Protein AF-A0A238Z8Q0-F1 (afdb_monomer_lite)

Sequence (84 aa):
MPYPPRPQLRPLPVFAGTARTGTVPSQRLQAQLEAFVLAEYAAGRSLRQIAELIDRSPTAVRRVLDKHGVPRRAVGAPRQANHT

pLDDT: mean 78.35, std 13.82, range [42.56, 92.19]

InterPro domains:
  IPR045745 Helix-turn-helix domain, Actinobacteria-type [PF19575] (31-79)

Radius of gyration: 13.98 Å; chains: 1; bounding box: 29×33×35 Å

Structure (mmCIF, N/CA/C/O backbone):
data_AF-A0A238Z8Q0-F1
#
_entry.id   AF-A0A238Z8Q0-F1
#
loop_
_atom_site.group_PDB
_atom_site.id
_atom_site.type_symbol
_atom_site.label_atom_id
_atom_site.label_alt_id
_atom_site.label_comp_id
_atom_site.label_asym_id
_atom_site.label_entity_id
_atom_site.label_seq_id
_atom_site.pdbx_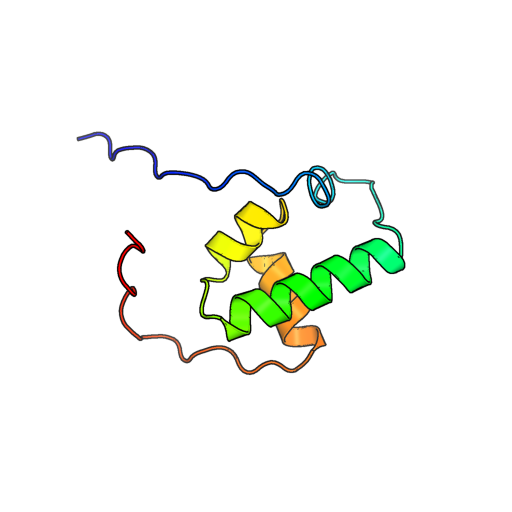PDB_ins_code
_atom_site.Cartn_x
_atom_site.Cartn_y
_atom_site.Cartn_z
_atom_site.occupancy
_atom_site.B_iso_or_equiv
_atom_site.auth_seq_id
_atom_site.auth_comp_id
_atom_site.auth_asym_id
_atom_site.auth_atom_id
_atom_site.pdbx_PDB_model_num
ATOM 1 N N . MET A 1 1 ? 20.543 -22.144 15.805 1.00 76.62 1 MET A N 1
ATOM 2 C CA . MET A 1 1 ? 19.526 -22.573 14.819 1.00 76.62 1 MET A CA 1
ATOM 3 C C . MET A 1 1 ? 19.387 -21.497 13.752 1.00 76.62 1 MET A C 1
ATOM 5 O O . MET A 1 1 ? 19.122 -20.360 14.131 1.00 76.62 1 MET A O 1
ATOM 9 N N . PRO A 1 2 ? 19.571 -21.803 12.458 1.00 72.25 2 PRO A N 1
ATOM 10 C CA . PRO A 1 2 ? 19.155 -20.894 11.400 1.00 72.25 2 PRO A CA 1
ATOM 11 C C . PRO A 1 2 ? 17.624 -20.850 11.395 1.00 72.25 2 PRO A C 1
ATOM 13 O O . PRO A 1 2 ? 16.970 -21.890 11.351 1.00 72.25 2 PRO A O 1
ATOM 16 N N . TYR A 1 3 ? 17.046 -19.657 11.514 1.00 55.16 3 TYR A N 1
ATOM 17 C CA . TYR A 1 3 ? 15.603 -19.495 11.361 1.00 55.16 3 TYR A CA 1
ATOM 18 C C . TYR A 1 3 ? 15.218 -19.812 9.912 1.00 55.16 3 TYR A C 1
ATOM 20 O O . TYR A 1 3 ? 15.912 -19.348 9.001 1.00 55.16 3 TYR A O 1
ATOM 28 N N . PRO A 1 4 ? 14.134 -20.573 9.672 1.00 69.88 4 PRO A N 1
ATOM 29 C CA . PRO A 1 4 ? 13.707 -20.865 8.316 1.00 69.88 4 PRO A CA 1
ATOM 30 C C . PRO A 1 4 ? 13.392 -19.553 7.580 1.00 69.88 4 PRO A C 1
ATOM 32 O O . PRO A 1 4 ? 12.766 -18.656 8.164 1.00 69.88 4 PRO A O 1
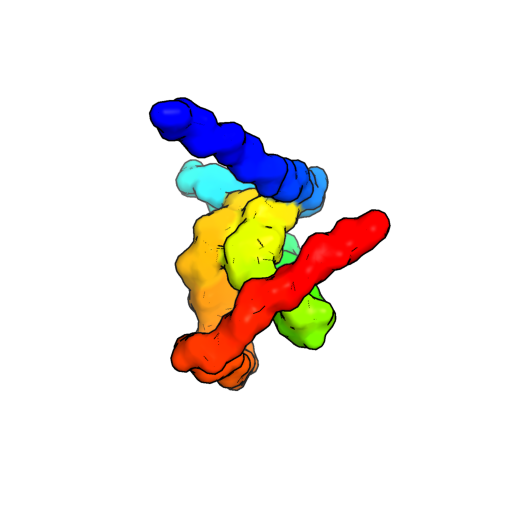ATOM 35 N N . PRO A 1 5 ? 13.820 -19.414 6.312 1.00 66.62 5 PRO A N 1
ATOM 36 C CA . PRO A 1 5 ? 13.458 -18.260 5.507 1.00 66.62 5 PRO A CA 1
ATOM 37 C C . PRO A 1 5 ? 11.933 -18.208 5.391 1.00 66.62 5 PRO A C 1
ATOM 39 O O . PRO A 1 5 ? 11.278 -19.211 5.108 1.00 66.62 5 PRO A O 1
ATOM 42 N N . ARG A 1 6 ? 11.348 -17.038 5.663 1.00 61.69 6 ARG A N 1
ATOM 43 C CA . ARG A 1 6 ? 9.896 -16.870 5.559 1.00 61.69 6 ARG A CA 1
ATOM 44 C C . ARG A 1 6 ? 9.431 -17.035 4.108 1.00 61.69 6 ARG A C 1
ATOM 46 O O . ARG A 1 6 ? 10.145 -16.587 3.209 1.00 61.69 6 ARG A O 1
ATOM 53 N N . PRO A 1 7 ? 8.213 -17.562 3.887 1.00 70.75 7 PRO A N 1
ATOM 54 C CA . PRO A 1 7 ? 7.578 -17.526 2.577 1.00 70.75 7 PRO A CA 1
ATOM 55 C C . PRO A 1 7 ? 7.411 -16.064 2.148 1.00 70.75 7 PRO A C 1
ATOM 57 O O . PRO A 1 7 ? 6.764 -15.291 2.854 1.00 70.75 7 PRO A O 1
ATOM 60 N N . GLN A 1 8 ? 8.028 -15.684 1.032 1.00 70.00 8 GLN A N 1
ATOM 61 C CA . GLN A 1 8 ? 7.805 -14.390 0.385 1.00 70.00 8 GLN A CA 1
ATOM 62 C C . GLN A 1 8 ? 6.655 -14.554 -0.608 1.00 70.00 8 GLN A C 1
ATOM 64 O O . GLN A 1 8 ? 6.635 -15.527 -1.368 1.00 70.00 8 GLN A O 1
ATOM 69 N N . LEU A 1 9 ? 5.693 -13.630 -0.605 1.00 73.81 9 LEU A N 1
ATOM 70 C CA . LEU A 1 9 ? 4.654 -13.621 -1.631 1.00 73.81 9 LEU A CA 1
ATOM 71 C C . LEU A 1 9 ? 5.271 -13.243 -2.981 1.00 73.81 9 LEU A C 1
ATOM 73 O O . LEU A 1 9 ? 6.135 -12.371 -3.062 1.00 73.81 9 LEU A O 1
ATOM 77 N N . ARG A 1 10 ? 4.827 -13.909 -4.052 1.00 76.19 10 ARG A N 1
ATOM 78 C CA . ARG A 1 10 ? 5.233 -13.531 -5.408 1.00 76.19 10 ARG A CA 1
ATOM 79 C C . ARG A 1 10 ? 4.493 -12.250 -5.808 1.00 76.19 10 ARG A C 1
ATOM 81 O O . ARG A 1 10 ? 3.268 -12.219 -5.665 1.00 76.19 10 ARG A O 1
ATOM 88 N N . PRO A 1 11 ? 5.196 -11.226 -6.319 1.00 79.81 11 PRO A N 1
ATOM 89 C CA . PRO A 1 11 ? 4.546 -10.021 -6.802 1.00 79.81 11 PRO A CA 1
ATOM 90 C C . PRO A 1 11 ? 3.616 -10.336 -7.970 1.00 79.81 11 PRO A C 1
ATOM 92 O O . PRO A 1 11 ? 3.878 -11.232 -8.779 1.00 79.81 11 PRO A O 1
ATOM 95 N N . LEU A 1 12 ? 2.522 -9.585 -8.064 1.00 80.19 12 LEU A N 1
ATOM 96 C CA . LEU A 1 12 ? 1.593 -9.713 -9.176 1.00 80.19 12 LEU A CA 1
ATOM 97 C C . LEU A 1 12 ? 2.279 -9.249 -10.472 1.00 80.19 12 LEU A C 1
ATOM 99 O O . LEU A 1 12 ? 2.930 -8.200 -10.461 1.00 80.19 12 LEU A O 1
ATOM 103 N N . PRO A 1 13 ? 2.093 -9.952 -11.608 1.00 78.19 13 PRO A N 1
ATOM 104 C CA . PRO A 1 13 ? 2.758 -9.614 -12.871 1.00 78.19 13 PRO A CA 1
ATOM 105 C C . PRO A 1 13 ? 2.524 -8.167 -13.324 1.00 78.19 13 PRO A C 1
ATOM 107 O O . PRO A 1 13 ? 3.399 -7.560 -13.926 1.00 78.19 13 PRO A O 1
ATOM 110 N N . VAL A 1 14 ? 1.358 -7.601 -12.993 1.00 77.94 14 VAL A N 1
ATOM 111 C CA . VAL A 1 14 ? 0.979 -6.218 -13.325 1.00 77.94 14 VAL A CA 1
ATOM 112 C C . VAL A 1 14 ? 1.782 -5.161 -12.553 1.00 77.94 14 VAL A C 1
ATOM 114 O O . VAL A 1 14 ? 1.940 -4.042 -13.033 1.00 77.94 14 VAL A O 1
ATOM 117 N N . PHE A 1 15 ? 2.314 -5.501 -11.375 1.00 79.75 15 PHE A N 1
ATOM 118 C CA . PHE A 1 15 ? 3.080 -4.585 -10.518 1.00 79.75 15 PHE A CA 1
ATOM 119 C C . PHE A 1 15 ? 4.573 -4.930 -10.441 1.00 79.75 15 PHE A C 1
ATOM 121 O O . PHE A 1 15 ? 5.360 -4.143 -9.905 1.00 79.75 15 PHE A O 1
ATOM 128 N N . ALA A 1 16 ? 4.968 -6.076 -10.995 1.00 76.88 16 ALA A N 1
ATOM 129 C CA . ALA A 1 16 ? 6.348 -6.528 -11.037 1.00 76.88 16 ALA A CA 1
ATOM 130 C C . ALA A 1 16 ? 7.249 -5.506 -11.748 1.00 76.88 16 ALA A C 1
ATOM 132 O O . ALA A 1 16 ? 6.923 -4.986 -12.815 1.00 76.88 16 ALA A O 1
ATOM 133 N N . GLY A 1 17 ? 8.398 -5.198 -11.145 1.00 74.62 17 GLY A N 1
ATOM 134 C CA . GLY A 1 17 ? 9.373 -4.265 -11.700 1.00 74.62 17 GLY A CA 1
ATOM 135 C C . GLY A 1 17 ? 9.018 -2.792 -11.510 1.00 74.62 17 GLY A C 1
ATOM 136 O O . GLY A 1 17 ? 9.826 -1.932 -11.860 1.00 74.62 17 GLY A O 1
ATOM 137 N N . THR A 1 18 ? 7.873 -2.463 -10.901 1.00 73.31 18 THR A N 1
ATOM 138 C CA . THR A 1 18 ? 7.533 -1.061 -10.627 1.00 73.31 18 THR A CA 1
ATOM 139 C C . THR A 1 18 ? 8.485 -0.432 -9.602 1.00 73.31 18 THR A C 1
ATOM 141 O O . THR A 1 18 ? 8.710 0.776 -9.647 1.00 73.31 18 THR A O 1
ATOM 144 N N . ALA A 1 19 ? 9.108 -1.220 -8.714 1.00 69.19 19 ALA A N 1
ATOM 145 C CA . ALA A 1 19 ? 10.160 -0.755 -7.801 1.00 69.19 19 ALA A CA 1
ATOM 146 C C . ALA A 1 19 ? 11.484 -0.379 -8.474 1.00 69.19 19 ALA A C 1
ATOM 148 O O . ALA A 1 19 ? 12.338 0.199 -7.799 1.00 69.19 19 ALA A O 1
ATOM 149 N N . ARG A 1 20 ? 11.697 -0.714 -9.754 1.00 73.56 20 ARG A N 1
ATOM 150 C CA . ARG A 1 20 ? 12.994 -0.510 -10.402 1.00 73.56 20 ARG A CA 1
ATOM 151 C C . ARG A 1 20 ? 13.330 0.983 -10.457 1.00 73.56 20 ARG A C 1
ATOM 153 O O . ARG A 1 20 ? 12.605 1.777 -11.056 1.00 73.56 20 ARG A O 1
ATOM 160 N N . THR A 1 21 ? 14.453 1.358 -9.844 1.00 64.31 21 THR A N 1
ATOM 161 C CA . THR A 1 21 ? 14.990 2.725 -9.872 1.00 64.31 21 THR A CA 1
ATOM 162 C C . THR A 1 21 ? 15.060 3.235 -11.314 1.00 64.31 21 THR A C 1
ATOM 164 O O . THR A 1 21 ? 15.574 2.541 -12.188 1.00 64.31 21 THR A O 1
ATOM 167 N N . GLY A 1 22 ? 14.507 4.424 -11.572 1.00 66.56 22 GLY A N 1
ATOM 168 C CA . GLY A 1 22 ? 14.447 5.029 -12.911 1.00 66.56 22 GLY A CA 1
ATOM 169 C C . GLY A 1 22 ? 13.197 4.691 -13.733 1.00 66.56 22 GLY A C 1
ATOM 170 O O . GLY A 1 22 ? 13.009 5.272 -14.796 1.00 66.56 22 GLY A O 1
ATOM 171 N N . THR A 1 23 ? 12.312 3.810 -13.249 1.00 71.44 23 THR A N 1
ATOM 172 C CA . THR A 1 23 ? 11.017 3.538 -13.898 1.00 71.44 23 THR A CA 1
ATOM 173 C C . THR A 1 23 ? 9.915 4.358 -13.231 1.00 71.44 23 THR A C 1
ATOM 175 O O . THR A 1 23 ? 9.554 4.111 -12.080 1.00 71.44 23 THR A O 1
ATOM 178 N N . VAL A 1 24 ? 9.365 5.342 -13.948 1.00 71.88 24 VAL A N 1
ATOM 179 C CA . VAL A 1 24 ? 8.175 6.079 -13.500 1.00 71.88 24 VAL A CA 1
ATOM 180 C C . VAL A 1 24 ? 6.939 5.294 -13.951 1.00 71.88 24 VAL A C 1
ATOM 182 O O . VAL A 1 24 ? 6.738 5.141 -15.157 1.00 71.88 24 VAL A O 1
ATOM 185 N N . PRO A 1 25 ? 6.115 4.757 -13.030 1.00 77.31 25 PRO A N 1
ATOM 186 C CA . PRO A 1 25 ? 4.881 4.091 -13.420 1.00 77.31 25 PRO A CA 1
ATOM 187 C C . PRO A 1 25 ? 3.956 5.094 -14.116 1.00 77.31 25 PRO A C 1
ATOM 189 O O . PRO A 1 25 ? 3.857 6.252 -13.709 1.00 77.31 25 PRO A O 1
ATOM 19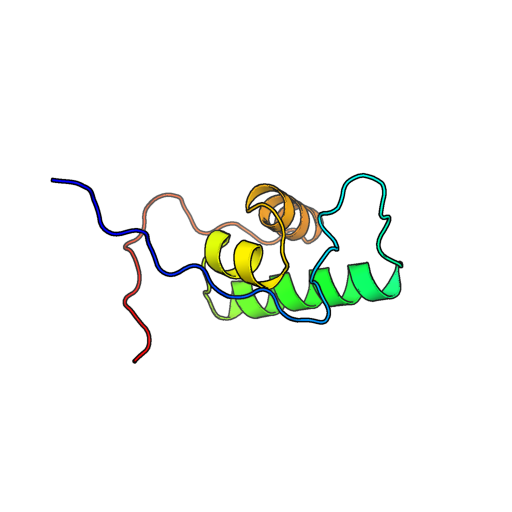2 N N . SER A 1 26 ? 3.261 4.649 -15.162 1.00 84.56 26 SER A N 1
ATOM 193 C CA . SER A 1 26 ? 2.249 5.479 -15.816 1.00 84.56 26 SER A CA 1
ATOM 194 C C . SER A 1 26 ? 1.173 5.895 -14.807 1.00 84.56 26 SER A C 1
ATOM 196 O O . SER A 1 26 ? 0.888 5.171 -13.853 1.00 84.56 26 SER A O 1
ATOM 198 N N . GLN A 1 27 ? 0.530 7.046 -15.021 1.00 86.06 27 GLN A N 1
ATOM 199 C CA . GLN A 1 27 ? -0.494 7.551 -14.097 1.00 86.06 27 GLN A CA 1
ATOM 200 C C . GLN A 1 27 ? -1.633 6.539 -13.869 1.00 86.06 27 GLN A C 1
ATOM 202 O O . GLN A 1 27 ? -2.124 6.399 -12.751 1.00 86.06 27 GLN A O 1
ATOM 207 N N . ARG A 1 28 ? -2.007 5.777 -14.909 1.00 87.44 28 ARG A N 1
ATOM 208 C CA . ARG A 1 28 ? -2.994 4.689 -14.810 1.00 87.44 28 ARG A CA 1
ATOM 209 C C . ARG A 1 28 ? -2.503 3.540 -13.931 1.00 87.44 28 ARG A C 1
ATOM 211 O O . ARG A 1 28 ? -3.252 3.080 -13.076 1.00 87.44 28 ARG A O 1
ATOM 218 N N . LEU A 1 29 ? -1.254 3.107 -14.111 1.00 86.12 29 LEU A N 1
ATOM 219 C CA . LEU A 1 29 ? -0.662 2.040 -13.303 1.00 86.12 29 LEU A CA 1
ATOM 220 C C . LEU A 1 29 ? -0.532 2.465 -11.837 1.00 86.12 29 LEU A C 1
ATOM 222 O O . LEU A 1 29 ? -0.841 1.693 -10.935 1.00 86.12 29 LEU A O 1
ATOM 226 N N . GLN A 1 30 ? -0.138 3.717 -11.601 1.00 86.75 30 GLN A N 1
ATOM 227 C CA . GLN A 1 30 ? -0.079 4.298 -10.266 1.00 86.75 30 GLN A CA 1
ATOM 228 C C . GLN A 1 30 ? -1.466 4.310 -9.600 1.00 86.75 30 GLN A C 1
ATOM 230 O O . GLN A 1 30 ? -1.584 3.904 -8.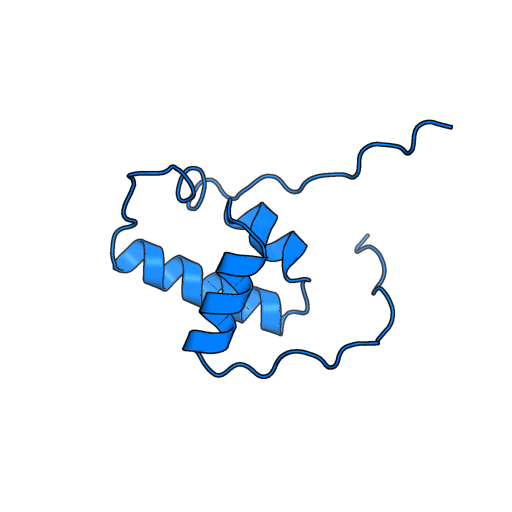448 1.00 86.75 30 GLN A O 1
ATOM 235 N N . ALA A 1 31 ? -2.523 4.702 -10.320 1.00 88.88 31 ALA A N 1
ATOM 236 C CA . ALA A 1 31 ? -3.891 4.678 -9.798 1.00 88.88 31 ALA A CA 1
ATOM 237 C C . ALA A 1 31 ? -4.379 3.252 -9.476 1.00 88.88 31 ALA A C 1
ATOM 239 O O . ALA A 1 31 ? -4.988 3.036 -8.430 1.00 88.88 31 ALA A O 1
ATOM 240 N N . GLN A 1 32 ? -4.071 2.269 -10.330 1.00 89.81 32 GLN A N 1
ATOM 241 C CA . GLN A 1 32 ? -4.388 0.856 -10.077 1.00 89.81 32 GLN A CA 1
ATOM 242 C C . GLN A 1 32 ? -3.662 0.316 -8.841 1.00 89.81 32 GLN A C 1
ATOM 244 O O . GLN A 1 32 ? -4.262 -0.390 -8.033 1.00 89.81 32 GLN A O 1
ATOM 249 N N . LEU A 1 33 ? -2.389 0.676 -8.672 1.00 90.75 33 LEU A N 1
ATOM 250 C CA . LEU A 1 33 ? -1.584 0.292 -7.515 1.00 90.75 33 LEU A CA 1
ATOM 251 C C . LEU A 1 33 ? -2.164 0.897 -6.228 1.00 90.75 33 LEU A C 1
ATOM 253 O O . LEU A 1 33 ? -2.334 0.191 -5.237 1.00 90.75 33 LEU A O 1
ATOM 257 N N . GLU A 1 3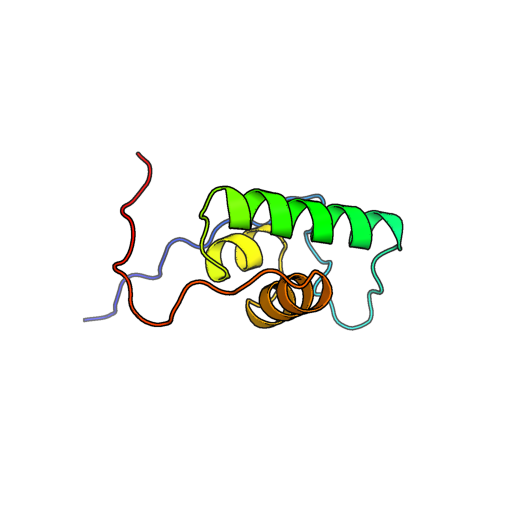4 ? -2.524 2.181 -6.248 1.00 92.12 34 GLU A N 1
ATOM 258 C CA . GLU A 1 34 ? -3.146 2.851 -5.101 1.00 92.12 34 GLU A CA 1
ATOM 259 C C . GLU A 1 34 ? -4.495 2.218 -4.730 1.00 92.12 34 GLU A C 1
ATOM 261 O O . GLU A 1 34 ? -4.708 1.887 -3.564 1.00 92.12 34 GLU A O 1
ATOM 266 N N . ALA A 1 35 ? -5.365 1.958 -5.710 1.00 92.19 35 ALA A N 1
ATOM 267 C CA . ALA A 1 35 ? -6.639 1.278 -5.483 1.00 92.19 35 ALA A CA 1
ATOM 268 C C . ALA A 1 35 ? -6.450 -0.134 -4.898 1.00 92.19 35 ALA A C 1
ATOM 270 O O . ALA A 1 35 ? -7.153 -0.517 -3.962 1.00 92.19 35 ALA A O 1
ATOM 271 N N . PHE A 1 36 ? -5.464 -0.887 -5.397 1.00 91.88 36 PHE A N 1
ATOM 272 C CA . PHE A 1 36 ? -5.133 -2.217 -4.886 1.00 91.88 36 PHE A CA 1
ATOM 273 C C . PHE A 1 36 ? -4.648 -2.174 -3.430 1.00 91.88 36 PHE A C 1
ATOM 275 O O . PHE A 1 36 ? -5.103 -2.960 -2.601 1.00 91.88 36 PHE A O 1
ATOM 282 N N . VAL A 1 37 ? -3.770 -1.222 -3.092 1.00 91.81 37 VAL A N 1
ATOM 283 C CA . VAL A 1 37 ? -3.287 -1.024 -1.716 1.00 91.81 37 VAL A CA 1
ATOM 284 C C . VAL A 1 37 ? -4.444 -0.747 -0.759 1.00 91.81 37 VAL A C 1
ATOM 286 O O . VAL A 1 37 ? -4.490 -1.337 0.320 1.00 91.81 37 VAL A O 1
ATOM 289 N N . LEU A 1 38 ? -5.376 0.127 -1.144 1.00 91.62 38 LEU A N 1
ATOM 290 C CA . LEU A 1 38 ? -6.535 0.468 -0.319 1.00 91.62 38 LEU A CA 1
ATOM 291 C C . LEU A 1 38 ? -7.455 -0.739 -0.106 1.00 91.62 38 LEU A C 1
ATOM 293 O O . LEU A 1 38 ? -7.838 -1.014 1.031 1.00 91.62 38 LEU A O 1
ATOM 297 N N . ALA A 1 39 ? -7.757 -1.484 -1.173 1.00 91.56 39 ALA A N 1
ATOM 298 C CA . ALA A 1 39 ? -8.612 -2.666 -1.110 1.00 91.56 39 ALA A CA 1
ATOM 299 C C . ALA A 1 39 ? -8.018 -3.761 -0.208 1.00 91.56 39 ALA A C 1
ATOM 301 O O . ALA A 1 39 ? -8.697 -4.274 0.679 1.00 91.56 39 ALA A O 1
ATOM 302 N N . GLU A 1 40 ? -6.732 -4.079 -0.375 1.00 90.44 40 GLU A N 1
ATOM 303 C CA . GLU A 1 40 ? -6.064 -5.121 0.411 1.00 90.44 40 GLU A CA 1
ATOM 304 C C . GLU A 1 40 ? -5.839 -4.711 1.873 1.00 90.44 40 GLU A C 1
ATOM 306 O O . GLU A 1 40 ? -5.920 -5.541 2.784 1.00 90.44 40 GLU A O 1
ATOM 311 N N . TYR A 1 41 ? -5.597 -3.421 2.127 1.00 89.94 41 TYR A N 1
ATOM 312 C CA . TYR A 1 41 ? -5.509 -2.903 3.490 1.00 89.94 41 TYR A CA 1
ATOM 313 C C . TYR A 1 41 ? -6.864 -2.964 4.206 1.00 89.94 41 TYR A C 1
ATOM 315 O O . TYR A 1 41 ? -6.927 -3.375 5.368 1.00 89.94 41 TYR A O 1
ATOM 323 N N . ALA A 1 42 ? -7.950 -2.620 3.506 1.00 87.06 42 ALA A N 1
ATOM 324 C CA . ALA A 1 42 ? -9.313 -2.749 4.016 1.00 87.06 42 ALA A CA 1
ATOM 325 C C . ALA A 1 42 ? -9.690 -4.219 4.275 1.00 87.06 42 ALA A C 1
ATOM 327 O O . ALA A 1 42 ? -10.270 -4.521 5.316 1.00 87.06 42 ALA A O 1
ATOM 328 N N . ALA A 1 43 ? -9.261 -5.143 3.406 1.00 87.31 43 ALA A N 1
ATOM 329 C CA . ALA A 1 43 ? -9.391 -6.592 3.604 1.00 87.31 43 ALA A CA 1
ATOM 330 C C . ALA A 1 43 ? -8.551 -7.131 4.782 1.00 87.31 43 ALA A C 1
ATOM 332 O O . ALA A 1 43 ? -8.694 -8.280 5.193 1.00 87.31 43 ALA A O 1
ATOM 333 N N . GLY A 1 44 ? -7.676 -6.299 5.350 1.00 85.94 44 GLY A N 1
ATOM 334 C CA . GLY A 1 44 ? -6.915 -6.591 6.553 1.00 85.94 44 GLY A CA 1
ATOM 335 C C . GLY A 1 44 ? -5.569 -7.258 6.337 1.00 85.94 44 GLY A C 1
ATOM 336 O O . GLY A 1 44 ? -4.965 -7.699 7.320 1.00 85.94 44 GLY A O 1
ATOM 337 N N . ARG A 1 45 ? -5.052 -7.267 5.102 1.00 85.50 45 ARG A N 1
ATOM 338 C CA . ARG A 1 45 ? -3.665 -7.667 4.856 1.00 85.50 45 ARG A CA 1
ATOM 339 C C . ARG A 1 45 ? -2.692 -6.694 5.512 1.00 85.50 45 ARG A C 1
ATOM 341 O O . ARG A 1 45 ? -2.926 -5.491 5.635 1.00 85.50 45 ARG A O 1
ATOM 348 N N . SER A 1 46 ? -1.552 -7.230 5.934 1.00 86.56 46 SER A N 1
ATOM 349 C CA . SER A 1 46 ? -0.481 -6.417 6.505 1.00 86.56 46 SER A CA 1
ATOM 350 C C . SER A 1 46 ? 0.216 -5.578 5.430 1.00 86.56 46 SER A C 1
ATOM 352 O O . SER A 1 46 ? 0.340 -5.995 4.279 1.00 86.56 46 SER A O 1
ATOM 354 N N . LEU A 1 47 ? 0.778 -4.431 5.830 1.00 87.81 47 LEU A N 1
ATOM 355 C CA . LEU A 1 47 ? 1.565 -3.567 4.936 1.00 87.81 47 LEU A CA 1
ATOM 356 C C . LEU A 1 47 ? 2.678 -4.331 4.210 1.00 87.81 47 LEU A C 1
ATOM 358 O O . LEU A 1 47 ? 2.979 -4.028 3.063 1.00 87.81 47 LEU A O 1
ATOM 362 N N . ARG A 1 48 ? 3.286 -5.321 4.878 1.00 84.38 48 ARG A N 1
ATOM 363 C CA . ARG A 1 48 ? 4.359 -6.138 4.308 1.00 84.38 48 ARG A CA 1
ATOM 364 C C . ARG A 1 48 ? 3.848 -7.097 3.234 1.00 84.38 48 ARG A C 1
ATOM 366 O O . ARG A 1 48 ? 4.465 -7.171 2.184 1.00 84.38 48 ARG A O 1
ATOM 373 N N . GLN A 1 49 ? 2.722 -7.773 3.465 1.00 86.12 49 GLN A N 1
ATOM 374 C CA . GLN A 1 49 ? 2.113 -8.636 2.444 1.00 86.12 49 GLN A CA 1
ATOM 375 C C . GLN A 1 49 ? 1.708 -7.824 1.215 1.00 86.12 49 GLN A C 1
ATOM 377 O O . GLN A 1 49 ? 1.984 -8.232 0.093 1.00 86.12 49 GLN A O 1
ATOM 382 N N . ILE A 1 50 ? 1.105 -6.650 1.427 1.00 89.19 50 ILE A N 1
ATOM 383 C CA . ILE A 1 50 ? 0.745 -5.741 0.334 1.00 89.19 50 ILE A CA 1
ATOM 384 C C . ILE A 1 50 ? 2.001 -5.332 -0.437 1.00 89.19 50 ILE A C 1
ATOM 386 O O . ILE A 1 50 ? 2.007 -5.415 -1.657 1.00 89.19 50 ILE A O 1
ATOM 390 N N . ALA A 1 51 ? 3.071 -4.957 0.268 1.00 88.69 51 ALA A N 1
ATOM 391 C CA . ALA A 1 51 ? 4.346 -4.559 -0.320 1.00 88.69 51 ALA A CA 1
ATOM 392 C C . ALA A 1 51 ? 4.970 -5.662 -1.193 1.00 88.69 51 ALA A C 1
ATOM 394 O O . ALA A 1 51 ? 5.393 -5.381 -2.311 1.00 88.69 51 ALA A O 1
ATOM 395 N N . GLU A 1 52 ? 4.963 -6.910 -0.717 1.00 88.50 52 GLU A N 1
ATOM 396 C CA . GLU A 1 52 ? 5.449 -8.069 -1.478 1.00 88.50 52 GLU A CA 1
ATOM 397 C C . GLU A 1 52 ? 4.613 -8.308 -2.750 1.00 88.50 52 GLU A C 1
ATOM 399 O O . GLU A 1 52 ? 5.167 -8.612 -3.802 1.00 88.50 52 GLU A O 1
ATOM 404 N N . LEU A 1 53 ? 3.295 -8.085 -2.705 1.00 88.12 53 LEU A N 1
ATOM 405 C CA . LEU A 1 53 ? 2.407 -8.263 -3.863 1.00 88.12 53 LEU A CA 1
ATOM 406 C C . LEU A 1 53 ? 2.563 -7.186 -4.936 1.00 88.12 53 LEU A C 1
ATOM 408 O O . LEU A 1 53 ? 2.390 -7.475 -6.120 1.00 88.12 53 LEU A O 1
ATOM 412 N N . ILE A 1 54 ? 2.866 -5.953 -4.535 1.00 88.31 54 ILE A N 1
ATOM 413 C CA . ILE A 1 54 ? 3.066 -4.836 -5.469 1.00 88.31 54 ILE A CA 1
ATOM 414 C C . ILE A 1 54 ? 4.532 -4.657 -5.883 1.00 88.31 54 ILE A C 1
ATOM 416 O O . ILE A 1 54 ? 4.843 -3.681 -6.559 1.00 88.31 54 ILE A O 1
ATOM 420 N N . ASP A 1 55 ? 5.425 -5.556 -5.457 1.00 86.88 55 ASP A N 1
ATOM 421 C CA . ASP A 1 55 ? 6.874 -5.447 -5.659 1.00 86.88 55 ASP A CA 1
ATOM 422 C C . ASP A 1 55 ? 7.437 -4.105 -5.153 1.00 86.88 55 ASP A C 1
ATOM 424 O O . ASP A 1 55 ? 8.195 -3.433 -5.842 1.00 86.88 55 ASP A O 1
ATOM 428 N N . ARG A 1 56 ? 7.016 -3.638 -3.968 1.00 85.06 56 ARG A N 1
ATOM 429 C CA . ARG A 1 56 ? 7.491 -2.378 -3.361 1.00 85.06 56 ARG A CA 1
ATOM 430 C C . ARG A 1 56 ? 7.912 -2.571 -1.912 1.00 85.06 56 ARG A C 1
ATOM 432 O O . ARG A 1 56 ? 7.749 -3.624 -1.312 1.00 85.06 56 ARG A O 1
ATOM 439 N N . SER A 1 57 ? 8.445 -1.506 -1.317 1.00 87.75 57 SER A N 1
ATOM 440 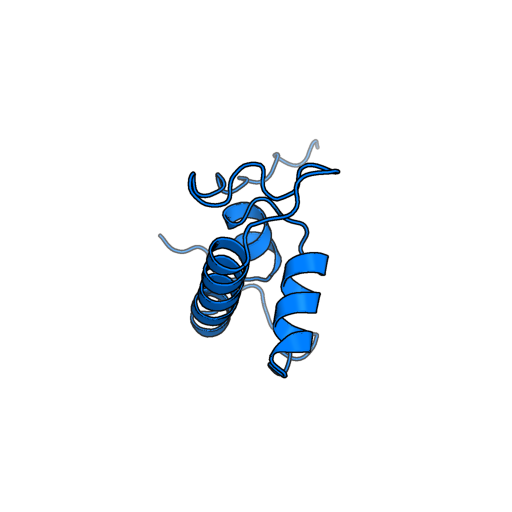C CA . SER A 1 57 ? 8.735 -1.473 0.113 1.00 87.75 57 SER A CA 1
ATOM 441 C C . SER A 1 57 ? 7.469 -1.205 0.947 1.00 87.75 57 SER A C 1
ATOM 443 O O . SER A 1 57 ? 6.579 -0.468 0.509 1.00 87.75 57 SER A O 1
ATOM 445 N N . PRO A 1 58 ? 7.398 -1.696 2.199 1.00 87.19 58 PRO A N 1
ATOM 446 C CA . PRO A 1 58 ? 6.317 -1.349 3.129 1.00 87.19 58 PRO A CA 1
ATOM 447 C C . PRO A 1 58 ? 6.184 0.163 3.368 1.00 87.19 58 PRO A C 1
ATOM 449 O O . PRO A 1 58 ? 5.093 0.667 3.629 1.00 87.19 58 PRO A O 1
ATOM 452 N N . THR A 1 59 ? 7.284 0.911 3.234 1.00 89.19 59 THR A N 1
ATOM 453 C CA . THR A 1 59 ? 7.293 2.378 3.297 1.00 89.19 59 THR A CA 1
ATOM 454 C C . THR A 1 59 ? 6.517 3.006 2.140 1.00 89.19 59 THR A C 1
ATOM 456 O O . THR A 1 59 ? 5.833 4.005 2.344 1.00 89.19 59 THR A O 1
ATOM 459 N N . ALA A 1 60 ? 6.578 2.427 0.936 1.00 89.00 60 ALA A N 1
ATOM 460 C CA . ALA A 1 60 ? 5.787 2.895 -0.201 1.00 89.00 60 ALA A CA 1
ATOM 461 C C . ALA A 1 60 ? 4.286 2.684 0.044 1.00 89.00 60 ALA A C 1
ATOM 463 O O . ALA A 1 60 ? 3.505 3.608 -0.159 1.00 89.00 60 ALA A O 1
ATOM 464 N N . VAL A 1 61 ? 3.899 1.521 0.582 1.00 90.38 61 VAL A N 1
ATOM 465 C CA . VAL A 1 61 ? 2.511 1.249 0.999 1.00 90.38 61 VAL A CA 1
ATOM 466 C C . VAL A 1 61 ? 2.050 2.270 2.040 1.00 90.38 61 VAL A C 1
ATOM 468 O O . VAL A 1 61 ? 0.981 2.855 1.902 1.00 90.38 61 VAL A O 1
ATOM 471 N N . ARG A 1 62 ? 2.885 2.557 3.047 1.00 89.56 62 ARG A N 1
ATOM 472 C CA . ARG A 1 62 ? 2.587 3.571 4.069 1.00 89.56 62 ARG A CA 1
ATOM 473 C C . ARG A 1 62 ? 2.349 4.954 3.461 1.00 89.56 62 ARG A C 1
ATOM 475 O O . ARG A 1 62 ? 1.381 5.602 3.831 1.00 89.56 62 ARG A O 1
ATOM 482 N N . ARG A 1 63 ? 3.181 5.378 2.505 1.00 91.25 63 ARG A N 1
ATOM 483 C CA . ARG A 1 63 ? 3.009 6.661 1.801 1.00 91.25 63 ARG A CA 1
ATOM 484 C C . ARG A 1 63 ? 1.706 6.723 1.007 1.00 91.25 63 ARG A C 1
ATOM 486 O O . ARG A 1 63 ? 1.084 7.776 0.977 1.00 91.25 63 ARG A O 1
ATOM 493 N N . VAL A 1 64 ? 1.290 5.617 0.388 1.00 91.44 64 VAL A N 1
ATOM 494 C CA . VAL A 1 64 ? -0.007 5.535 -0.301 1.00 91.44 64 VAL A CA 1
ATOM 495 C C . VAL A 1 64 ? -1.153 5.705 0.696 1.00 91.44 64 VAL A C 1
ATOM 497 O O . VAL A 1 64 ? -2.033 6.525 0.463 1.00 91.44 64 VAL A O 1
ATOM 500 N N . LEU A 1 65 ? -1.125 5.001 1.829 1.00 90.75 65 LEU A N 1
ATOM 501 C CA . LEU A 1 65 ? -2.162 5.149 2.858 1.00 90.75 65 LEU A CA 1
ATOM 502 C C . LEU A 1 65 ? -2.213 6.571 3.428 1.00 90.75 65 LEU A C 1
ATOM 504 O O . LEU A 1 65 ? -3.296 7.134 3.553 1.00 90.75 65 LEU A O 1
ATOM 508 N N . ASP A 1 66 ? -1.049 7.160 3.713 1.00 91.38 66 ASP A N 1
ATOM 509 C CA . ASP A 1 66 ? -0.940 8.530 4.218 1.00 91.38 66 ASP A CA 1
ATOM 510 C C . ASP A 1 66 ? -1.480 9.544 3.182 1.00 91.38 66 ASP A C 1
ATOM 512 O O . ASP A 1 66 ? -2.213 10.459 3.548 1.00 91.38 66 ASP A O 1
ATOM 516 N N . LYS A 1 67 ? -1.198 9.349 1.882 1.00 91.12 67 LYS A N 1
ATOM 517 C CA . LYS A 1 67 ? -1.732 10.173 0.778 1.00 91.12 67 LYS A CA 1
ATOM 518 C C . LYS A 1 67 ? -3.263 10.135 0.703 1.00 91.12 67 LYS A C 1
ATOM 520 O O . LYS A 1 67 ? -3.877 11.147 0.389 1.00 91.12 67 LYS A O 1
ATOM 525 N N . HIS A 1 68 ? -3.862 8.978 0.974 1.00 89.62 68 HIS A N 1
ATOM 526 C CA . HIS A 1 68 ? -5.316 8.769 0.942 1.00 89.62 68 HIS A CA 1
ATOM 527 C C . HIS A 1 68 ? -5.995 9.013 2.299 1.00 89.62 68 HIS A C 1
ATOM 529 O O . HIS A 1 68 ? -7.191 8.776 2.436 1.00 89.62 68 HIS A O 1
ATOM 535 N N . GLY A 1 69 ? -5.253 9.478 3.312 1.00 89.12 69 GLY A N 1
ATOM 536 C CA . GLY A 1 69 ? -5.800 9.786 4.635 1.00 89.12 69 GLY A CA 1
ATOM 537 C C . GLY A 1 69 ? -6.296 8.564 5.415 1.00 89.12 69 GLY A C 1
ATOM 538 O O . GLY A 1 69 ? -7.103 8.711 6.331 1.00 89.12 69 GLY A O 1
ATOM 539 N N . VAL A 1 70 ? -5.841 7.353 5.072 1.00 86.56 70 VAL A N 1
ATOM 540 C CA . VAL A 1 70 ? -6.299 6.129 5.737 1.00 86.56 70 VAL A CA 1
ATOM 541 C C . VAL A 1 70 ? -5.669 6.033 7.130 1.00 86.56 70 VAL A C 1
ATOM 543 O O . VAL A 1 70 ? -4.438 5.946 7.239 1.00 86.56 70 VAL A O 1
ATOM 546 N N . PRO A 1 71 ? -6.473 6.007 8.211 1.00 81.12 71 PRO A N 1
ATOM 547 C CA . PRO A 1 71 ? -5.941 5.882 9.556 1.00 81.12 71 PRO A CA 1
ATOM 548 C C . PRO A 1 71 ? -5.247 4.530 9.709 1.00 81.12 71 PRO A C 1
ATOM 550 O O . PRO A 1 71 ? -5.795 3.467 9.406 1.00 81.12 71 PRO A O 1
ATOM 553 N N . ARG A 1 72 ? -4.005 4.566 10.191 1.00 77.56 72 ARG A N 1
ATOM 554 C CA . ARG A 1 72 ? -3.230 3.351 10.437 1.00 77.56 72 ARG A CA 1
ATOM 555 C C . ARG A 1 72 ? -3.768 2.651 11.681 1.00 77.56 72 ARG A C 1
ATOM 557 O O . ARG A 1 72 ? -3.998 3.299 12.700 1.00 77.56 72 ARG A O 1
ATOM 564 N N . ARG A 1 73 ? -3.903 1.323 11.616 1.00 71.38 73 ARG A N 1
ATOM 565 C CA . ARG A 1 73 ? -4.187 0.480 12.792 1.00 71.38 73 ARG A CA 1
ATOM 566 C C . ARG A 1 73 ? -3.212 0.826 13.926 1.00 71.38 73 ARG A C 1
ATOM 568 O O . ARG A 1 73 ? -2.009 0.943 13.677 1.00 71.38 73 ARG A O 1
ATOM 575 N N . ALA A 1 74 ? -3.742 1.007 15.138 1.00 60.56 74 ALA A N 1
ATOM 576 C CA . ALA A 1 74 ? -2.954 1.358 16.317 1.00 60.56 74 ALA A CA 1
ATOM 577 C C . ALA A 1 74 ? -1.800 0.363 16.521 1.00 60.56 74 ALA A C 1
ATOM 579 O O . ALA A 1 74 ? -1.935 -0.838 16.269 1.00 60.56 74 ALA A O 1
ATOM 580 N N . VAL A 1 75 ? -0.642 0.876 16.939 1.00 56.34 75 VAL A N 1
ATOM 581 C CA . VAL A 1 75 ? 0.536 0.049 17.208 1.00 56.34 75 VAL A CA 1
ATOM 582 C C . VAL A 1 75 ? 0.238 -0.816 18.430 1.00 56.34 75 VAL A C 1
ATOM 584 O O . VAL A 1 75 ? 0.108 -0.298 19.532 1.00 56.34 75 VAL A O 1
ATOM 587 N N . GLY A 1 76 ? 0.128 -2.128 18.213 1.00 57.75 76 GLY A N 1
ATOM 588 C CA . GLY A 1 76 ? -0.138 -3.115 19.262 1.00 57.75 76 GLY A CA 1
ATOM 589 C C . GLY A 1 76 ? -1.498 -3.799 19.115 1.00 57.75 76 GLY A C 1
ATOM 590 O O . GLY A 1 76 ? -2.445 -3.459 19.809 1.00 57.75 76 GLY A O 1
ATOM 591 N N . ALA A 1 77 ? -1.590 -4.796 18.232 1.00 46.41 77 ALA A N 1
ATOM 592 C CA . ALA A 1 77 ? -2.656 -5.803 18.228 1.00 46.41 77 ALA A CA 1
ATOM 593 C C . ALA A 1 77 ? -2.143 -7.082 17.533 1.00 46.41 77 ALA A C 1
ATOM 595 O O . ALA A 1 77 ? -1.280 -6.991 16.652 1.00 46.41 77 ALA A O 1
ATOM 596 N N . PRO A 1 78 ? -2.593 -8.276 17.959 1.00 45.72 78 PRO A N 1
ATOM 597 C CA . PRO A 1 78 ? -1.909 -9.537 17.710 1.00 45.72 78 PRO A CA 1
ATOM 598 C C . PRO A 1 78 ? -1.930 -9.941 16.233 1.00 45.72 78 PRO A C 1
ATOM 600 O O . PRO A 1 78 ? -2.920 -9.784 15.525 1.00 45.72 78 PRO A O 1
ATOM 603 N N . ARG A 1 79 ? -0.802 -10.512 15.805 1.00 48.06 79 ARG A N 1
ATOM 604 C CA . ARG A 1 79 ? -0.599 -11.302 14.581 1.00 48.06 79 ARG A CA 1
ATOM 605 C C . ARG A 1 79 ? -1.827 -12.172 14.269 1.00 48.06 79 ARG A C 1
ATOM 607 O O . ARG A 1 79 ? -2.017 -13.202 14.909 1.00 48.06 79 ARG A O 1
ATOM 614 N N . GLN A 1 80 ? -2.640 -11.757 13.294 1.00 55.38 80 GLN A N 1
ATOM 615 C CA . GLN A 1 80 ? -3.734 -12.583 12.784 1.00 55.38 80 GLN A CA 1
ATOM 616 C C . GLN A 1 80 ? -3.172 -13.748 11.965 1.00 55.38 80 GLN A C 1
ATOM 618 O O . GLN A 1 80 ? -2.230 -13.591 11.186 1.00 55.38 80 GLN A O 1
ATOM 623 N N . ALA A 1 81 ? -3.738 -14.918 12.257 1.00 48.16 81 ALA A N 1
ATOM 624 C CA . ALA A 1 81 ? -3.313 -16.240 11.840 1.00 48.16 81 ALA A CA 1
ATOM 625 C C . ALA A 1 81 ? -3.384 -16.459 10.323 1.00 48.16 81 ALA A C 1
ATOM 627 O O . ALA A 1 81 ? -4.167 -15.825 9.617 1.00 48.16 81 ALA A O 1
ATOM 628 N N . ASN A 1 82 ? -2.545 -17.395 9.875 1.00 47.59 82 ASN A N 1
ATOM 629 C CA . ASN A 1 82 ? -2.544 -18.014 8.554 1.00 47.59 82 ASN A CA 1
ATOM 630 C C . ASN A 1 82 ? -3.963 -18.231 8.010 1.00 47.59 82 ASN A C 1
ATOM 632 O O . ASN A 1 82 ? -4.802 -18.820 8.690 1.00 47.59 82 ASN A O 1
ATOM 636 N N . HIS A 1 83 ? -4.186 -17.818 6.763 1.00 42.56 83 HIS A N 1
ATOM 637 C CA . HIS A 1 83 ? -5.285 -18.335 5.956 1.00 42.56 83 HIS A CA 1
ATOM 638 C C . HIS A 1 83 ? -4.860 -19.701 5.396 1.00 42.56 83 HIS A C 1
ATOM 640 O O . HIS A 1 83 ? -3.695 -19.870 5.024 1.00 42.56 83 HIS A O 1
ATOM 646 N N . THR A 1 84 ? -5.783 -20.653 5.476 1.00 43.09 84 THR A N 1
ATOM 647 C CA . THR A 1 84 ? -5.653 -22.094 5.208 1.00 43.09 84 THR A CA 1
ATOM 648 C C . THR A 1 84 ? -5.592 -22.401 3.717 1.00 43.09 84 THR A C 1
ATOM 650 O O . THR A 1 84 ? -6.102 -21.571 2.932 1.00 43.09 84 THR A O 1
#

Secondary structure (DSSP, 8-state):
-PPPPPPPPPPPTTTTTTTSTT----HHHHHHHHHHHHHHHHTT--HHHHHHHTTS-HHHHHHHHHHTTPPPPPS---------

Organism: NCBI:txid1938746

Foldseek 3Di:
DPDPDDDQDAADPLLPPVAPPPDDDDPVSVVVLLVQLVVVVVVPDDLRNSCSHNVHDSVVSVVSCVVVVNDDDDPDDDDDDDDD